Protein AF-M3U019-F1 (afdb_monomer_lite)

Secondary structure (DSSP, 8-state):
--HHHHHHHHHHHHHHTHHHHHHHHHTT--HHHHHHHHHHTTT-HHHHHHHHHHHHHHHHHHHHHTTTTS-SS--------S-EEEEEEEEEEEEETTEEEEEEEEEETTEEEEEETTEEEE-SS--TTS-SEEEEEE--

pLDDT: mean 77.6, std 18.39, range [30.67, 96.81]

Sequence (140 aa):
LTSGEIKEIEDTITDKYREGIVMMKDMGFDEESSRKALEKTKGDIEQAIIFAATCNEEKENKMEEEKENKMEEEGNDDDRSGKYELIGFVSHIGANVNCGHYVCHMKQGDEWIMFNDNKVYQSQNPPFTRGYLYLYKSIE

Radius of gyration: 24.11 Å; chains: 1; bounding box: 51×49×57 Å

Foldseek 3Di:
DPPVVVVVVVVVLCVVQVVLLVVVVVVVADSVLLSVLCVVVVNDSVSSNVSSVVVVVVVVVVVVVVVVVPDPDDPPPPVQVPDWDFFKFWAFADPDPVDTAIWIWGDDPNWIWIHGPVDIDTDPDDPVVRGPGTDIDGDD

InterPro domains:
  IPR001394 Peptidase C19, ubiquitin carboxyl-terminal hydrolase [PF00443] (41-136)
  IPR015940 Ubiquitin-associated domain [PS50030] (12-55)
  IPR018200 Ubiquitin specific protease, conserved site [PS00973] (84-102)
  IPR028889 Ubiquitin specific protease UPS, catalytic domain [PS50235] (1-139)
  IPR038765 Papain-like cysteine peptidase superfamily [SSF54001] (16-138)
  IPR044635 Ubiquitin carboxyl-terminal hydrolase 14-like [PTHR43982] (11-123)

Structure (mmCIF, N/CA/C/O backbone):
data_AF-M3U019-F1
#
_entry.id   AF-M3U019-F1
#
loop_
_atom_site.group_PDB
_atom_site.id
_atom_site.type_symbol
_atom_site.label_atom_id
_atom_site.label_alt_id
_atom_site.label_comp_id
_atom_site.label_asym_id
_atom_site.label_entity_id
_atom_site.label_seq_id
_atom_site.pdbx_PDB_ins_code
_atom_site.Cartn_x
_atom_site.Cartn_y
_atom_site.Cartn_z
_atom_site.occupancy
_atom_site.B_iso_or_equiv
_atom_site.auth_seq_id
_atom_site.auth_comp_id
_atom_site.auth_asym_id
_atom_site.auth_atom_id
_atom_site.pdbx_PDB_model_num
ATOM 1 N N . LEU A 1 1 ? 31.368 18.930 -31.801 1.00 49.81 1 LEU A N 1
ATOM 2 C CA . LEU A 1 1 ? 30.222 18.378 -32.548 1.00 49.81 1 LEU A CA 1
ATOM 3 C C . LEU A 1 1 ? 29.515 19.545 -33.198 1.00 49.81 1 LEU A C 1
ATOM 5 O O . LEU A 1 1 ? 29.195 20.507 -32.507 1.00 49.81 1 LEU A O 1
ATOM 9 N N . THR A 1 2 ? 29.400 19.522 -34.518 1.00 57.16 2 THR A N 1
ATOM 10 C CA . THR A 1 2 ? 28.623 20.522 -35.256 1.00 57.16 2 THR A CA 1
ATOM 11 C C . THR A 1 2 ? 27.129 20.259 -35.051 1.00 57.16 2 THR A C 1
ATOM 13 O O . THR A 1 2 ? 26.724 19.122 -34.814 1.00 57.16 2 THR A O 1
ATOM 16 N N . SER A 1 3 ? 26.282 21.288 -35.139 1.00 58.41 3 SER A N 1
ATOM 17 C CA . SER A 1 3 ? 24.831 21.156 -34.915 1.00 58.41 3 SER A CA 1
ATOM 18 C C . SER A 1 3 ? 24.128 20.189 -35.884 1.00 58.41 3 SER A C 1
ATOM 20 O O . SER A 1 3 ? 22.996 19.795 -35.624 1.00 58.41 3 SER A O 1
ATOM 22 N N . GLY A 1 4 ? 24.779 19.806 -36.990 1.00 57.28 4 GLY A N 1
ATOM 23 C CA . GLY A 1 4 ? 24.281 18.797 -37.930 1.00 57.28 4 GLY A CA 1
ATOM 24 C C . GLY A 1 4 ? 24.474 17.357 -37.445 1.00 57.28 4 GLY A C 1
ATOM 25 O O . GLY A 1 4 ? 23.565 16.549 -37.581 1.00 57.28 4 GLY A O 1
ATOM 26 N N . GLU A 1 5 ? 25.603 17.054 -36.798 1.00 56.12 5 GLU A N 1
ATOM 27 C CA . GLU A 1 5 ? 25.934 15.698 -36.323 1.00 56.12 5 GLU A CA 1
ATOM 28 C C . GLU A 1 5 ? 25.063 15.272 -35.129 1.00 56.12 5 GLU A C 1
ATOM 30 O O . GLU A 1 5 ? 24.748 14.098 -34.971 1.00 56.12 5 GLU A O 1
ATOM 35 N N . ILE A 1 6 ? 24.633 16.228 -34.297 1.00 57.94 6 ILE A N 1
ATOM 36 C CA . ILE A 1 6 ? 23.725 15.970 -33.163 1.00 57.94 6 ILE A CA 1
ATOM 37 C C . ILE A 1 6 ? 22.329 15.576 -33.668 1.00 57.94 6 ILE A C 1
ATOM 39 O O . ILE A 1 6 ? 21.704 14.674 -33.118 1.00 57.94 6 ILE A O 1
ATOM 43 N N . LYS A 1 7 ? 21.874 16.206 -34.757 1.00 59.47 7 LYS A N 1
ATOM 44 C CA . LYS A 1 7 ? 20.550 15.972 -35.340 1.00 59.47 7 LYS A CA 1
ATOM 45 C C . LYS A 1 7 ? 20.428 14.582 -35.971 1.00 59.47 7 LYS A C 1
ATOM 47 O O . LYS A 1 7 ? 19.446 13.893 -35.739 1.00 59.47 7 LYS 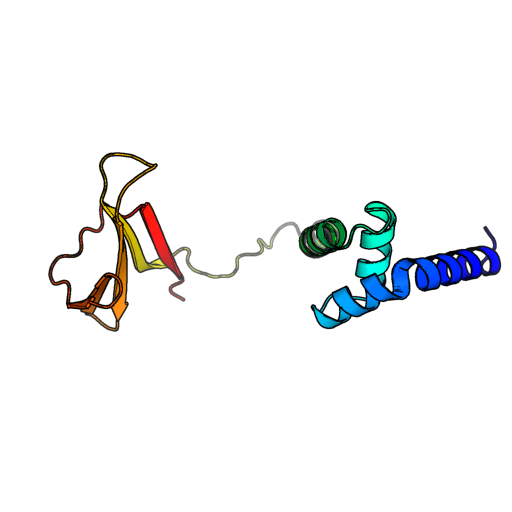A O 1
ATOM 52 N N . GLU A 1 8 ? 21.462 14.129 -36.682 1.00 59.88 8 GLU A N 1
ATOM 53 C CA . GLU A 1 8 ? 21.491 12.776 -37.263 1.00 59.88 8 GLU A CA 1
ATOM 54 C C . GLU A 1 8 ? 21.504 11.668 -36.192 1.00 59.88 8 GLU A C 1
ATOM 56 O O . GLU A 1 8 ? 20.901 10.607 -36.378 1.00 59.88 8 GLU A O 1
ATOM 61 N N . ILE A 1 9 ? 22.150 11.911 -35.046 1.00 60.12 9 ILE A N 1
ATOM 62 C CA . ILE A 1 9 ? 22.161 10.979 -33.907 1.00 60.12 9 ILE A CA 1
ATOM 63 C C . ILE A 1 9 ? 20.785 10.940 -33.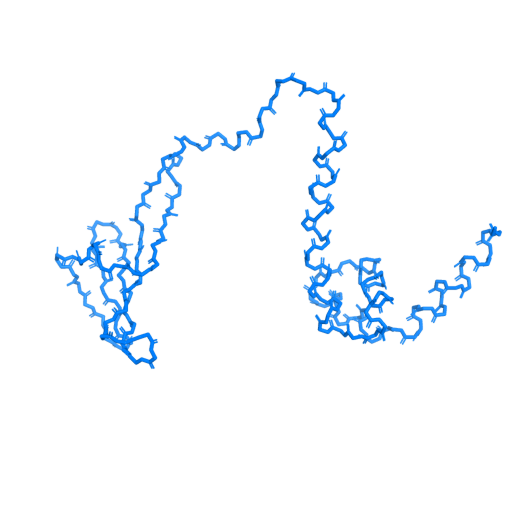227 1.00 60.12 9 ILE A C 1
ATOM 65 O O . ILE A 1 9 ? 20.281 9.856 -32.929 1.00 60.12 9 ILE A O 1
ATOM 69 N N . GLU A 1 10 ? 20.152 12.097 -33.022 1.00 59.88 10 GLU A N 1
ATOM 70 C CA . GLU A 1 10 ? 18.797 12.188 -32.465 1.00 59.88 10 GLU A CA 1
ATOM 71 C C . GLU A 1 10 ? 17.752 11.495 -33.348 1.00 59.88 10 GLU A C 1
ATOM 73 O O . GLU A 1 10 ? 16.898 10.772 -32.827 1.00 59.88 10 GLU A O 1
ATOM 78 N N . ASP A 1 11 ? 17.847 11.652 -34.668 1.00 60.72 11 ASP A N 1
ATOM 79 C CA . ASP A 1 11 ? 16.943 11.011 -35.627 1.00 60.72 11 ASP A CA 1
ATOM 80 C C . ASP A 1 11 ? 17.146 9.481 -35.651 1.00 60.72 11 ASP A C 1
ATOM 82 O O . ASP A 1 11 ? 16.179 8.720 -35.606 1.00 60.72 11 ASP A O 1
ATOM 86 N N . THR A 1 12 ? 18.395 9.005 -35.563 1.00 63.03 12 THR A N 1
ATOM 87 C CA . THR A 1 12 ? 18.717 7.562 -35.498 1.00 63.03 12 THR A CA 1
ATOM 88 C C . THR A 1 12 ? 18.215 6.900 -34.204 1.00 63.03 12 THR A C 1
ATOM 90 O O . THR A 1 12 ? 17.772 5.748 -34.212 1.00 63.03 12 THR A O 1
ATOM 93 N N . ILE A 1 13 ? 18.264 7.610 -33.072 1.00 64.19 13 ILE A N 1
ATOM 94 C CA . ILE A 1 13 ? 17.751 7.125 -31.778 1.00 64.19 13 ILE A CA 1
ATOM 95 C C . ILE A 1 13 ? 16.218 7.117 -31.770 1.00 64.19 13 ILE A C 1
ATOM 97 O O . ILE A 1 13 ? 15.608 6.174 -31.259 1.00 64.19 13 ILE A O 1
ATOM 101 N N . THR A 1 14 ? 15.600 8.143 -32.359 1.00 65.00 14 THR A N 1
ATOM 102 C CA . THR A 1 14 ? 14.140 8.257 -32.469 1.00 65.00 14 THR A CA 1
ATOM 103 C C . THR A 1 14 ? 13.562 7.129 -33.313 1.00 65.00 14 THR A C 1
ATOM 105 O O . THR A 1 14 ? 12.567 6.532 -32.911 1.00 65.00 14 THR A O 1
ATOM 108 N N . ASP A 1 15 ? 14.212 6.764 -34.420 1.00 69.88 15 ASP A N 1
ATOM 109 C CA . ASP A 1 15 ? 13.772 5.639 -35.247 1.00 69.88 15 ASP A CA 1
ATOM 110 C C . ASP A 1 15 ? 13.990 4.281 -34.565 1.00 69.88 15 ASP A C 1
ATOM 112 O O . ASP A 1 15 ? 13.153 3.386 -34.689 1.00 69.88 15 ASP A O 1
ATOM 116 N N . LYS A 1 16 ? 15.067 4.126 -33.783 1.00 76.38 16 LYS A N 1
ATOM 117 C CA . LYS A 1 16 ? 15.379 2.870 -33.081 1.00 76.38 16 LYS A CA 1
ATOM 118 C C . LYS A 1 16 ? 14.408 2.547 -31.940 1.00 76.38 16 LYS A C 1
ATOM 120 O O . LYS A 1 16 ? 14.109 1.375 -31.722 1.00 76.38 16 LYS A O 1
ATOM 125 N N . TYR A 1 17 ? 13.936 3.555 -31.206 1.00 81.00 17 TYR A N 1
ATOM 126 C CA . TYR A 1 17 ? 13.062 3.373 -30.037 1.00 81.00 17 TYR A CA 1
ATOM 127 C C . TYR A 1 17 ? 11.660 3.962 -30.226 1.00 81.00 17 TYR A C 1
ATOM 129 O O . TYR A 1 17 ? 10.944 4.187 -29.250 1.00 81.00 17 TYR A O 1
ATOM 137 N N . ARG A 1 18 ? 11.249 4.189 -31.478 1.00 81.56 18 ARG A N 1
ATOM 138 C CA . ARG A 1 18 ? 9.982 4.832 -31.848 1.00 81.56 18 ARG A CA 1
ATOM 139 C C . ARG A 1 18 ? 8.763 4.223 -31.157 1.00 81.56 18 ARG A C 1
ATOM 141 O O . ARG A 1 18 ? 7.927 4.955 -30.641 1.00 81.56 18 ARG A O 1
ATOM 148 N N . GLU A 1 19 ? 8.679 2.895 -31.127 1.00 83.19 19 GLU A N 1
ATOM 149 C CA . GLU A 1 19 ? 7.567 2.170 -30.497 1.00 83.19 19 GLU A CA 1
ATOM 150 C C . GLU A 1 19 ? 7.528 2.393 -28.977 1.00 83.19 19 GLU A C 1
ATOM 152 O O . GLU A 1 19 ? 6.466 2.671 -28.422 1.00 83.19 19 GLU A O 1
ATOM 157 N N . GLY A 1 20 ? 8.690 2.369 -28.314 1.00 83.25 20 GLY A N 1
ATOM 158 C CA . GLY A 1 20 ? 8.800 2.648 -26.880 1.00 83.25 20 GLY A CA 1
ATOM 159 C C . GLY A 1 20 ? 8.447 4.095 -26.535 1.00 83.25 20 GLY A C 1
ATOM 160 O O . GLY A 1 20 ? 7.761 4.344 -25.549 1.00 83.25 20 GLY A O 1
ATOM 161 N N . ILE A 1 21 ? 8.851 5.052 -27.377 1.00 85.50 21 ILE A N 1
ATOM 162 C CA . ILE A 1 21 ? 8.533 6.474 -27.189 1.00 85.50 21 ILE A CA 1
ATOM 163 C C . ILE A 1 21 ? 7.023 6.714 -27.306 1.00 85.50 21 ILE A C 1
ATOM 165 O O . ILE A 1 21 ? 6.465 7.442 -26.490 1.00 85.50 21 ILE A O 1
ATOM 169 N N . VAL A 1 22 ? 6.349 6.095 -28.283 1.00 87.81 22 VAL A N 1
ATOM 170 C CA . VAL A 1 22 ? 4.886 6.205 -28.429 1.00 87.81 22 VAL A CA 1
ATOM 171 C C . VAL A 1 22 ? 4.175 5.632 -27.203 1.00 87.81 22 VAL A C 1
ATOM 173 O O . VAL A 1 22 ? 3.309 6.296 -26.646 1.00 87.81 22 VAL A O 1
ATOM 176 N N . MET A 1 23 ? 4.593 4.457 -26.724 1.00 86.00 23 MET A N 1
ATOM 177 C CA . MET A 1 23 ? 3.994 3.835 -25.540 1.00 86.00 23 MET A CA 1
ATOM 178 C C . MET A 1 23 ? 4.167 4.692 -24.278 1.00 86.00 23 MET A C 1
ATOM 180 O O . MET A 1 23 ? 3.224 4.860 -23.509 1.00 86.00 23 MET A O 1
ATOM 184 N N . MET A 1 24 ? 5.346 5.284 -24.072 1.00 86.12 24 MET A N 1
ATOM 185 C CA . MET A 1 24 ? 5.579 6.182 -22.937 1.00 86.12 24 MET A CA 1
ATOM 186 C C . MET A 1 24 ? 4.801 7.499 -23.068 1.00 86.12 24 MET A C 1
ATOM 188 O O . MET A 1 24 ? 4.302 8.021 -22.072 1.00 86.12 24 MET A O 1
ATOM 192 N N . LYS A 1 25 ? 4.620 8.007 -24.291 1.00 88.06 25 LYS A N 1
ATOM 193 C CA . LYS A 1 25 ? 3.788 9.186 -24.561 1.00 88.06 25 LYS A CA 1
ATOM 194 C C . LYS A 1 25 ? 2.312 8.927 -24.260 1.00 88.06 25 LYS A C 1
ATOM 196 O O . LYS A 1 25 ? 1.661 9.782 -23.666 1.00 88.06 25 LYS A O 1
ATOM 201 N N . ASP A 1 26 ? 1.810 7.737 -24.586 1.00 88.44 26 ASP A N 1
ATOM 202 C CA . ASP A 1 26 ? 0.449 7.309 -24.236 1.00 88.44 26 ASP A CA 1
ATOM 203 C C . ASP A 1 26 ? 0.260 7.160 -22.714 1.00 88.44 26 ASP A C 1
ATOM 205 O O . ASP A 1 26 ? -0.836 7.378 -22.201 1.00 88.44 26 ASP A O 1
ATOM 209 N N . MET A 1 27 ? 1.333 6.854 -21.972 1.00 86.31 27 MET A N 1
ATOM 210 C CA . MET A 1 27 ? 1.347 6.867 -20.502 1.00 86.31 27 MET A CA 1
ATOM 211 C C . MET A 1 27 ? 1.451 8.279 -19.897 1.00 86.31 27 MET A C 1
ATOM 213 O O . MET A 1 27 ? 1.343 8.421 -18.681 1.00 86.31 27 MET A O 1
ATOM 217 N N . GLY A 1 28 ? 1.636 9.316 -20.722 1.00 85.88 28 GLY A N 1
ATOM 218 C CA . GLY A 1 28 ? 1.723 10.712 -20.292 1.00 85.88 28 GLY A CA 1
ATOM 219 C C . GLY A 1 28 ? 3.142 11.231 -20.047 1.00 85.88 28 GLY A C 1
ATOM 220 O O . GLY A 1 28 ? 3.288 12.316 -19.491 1.00 85.88 28 GLY A O 1
ATOM 221 N N . PHE A 1 29 ? 4.184 10.499 -20.452 1.00 86.31 29 PHE A N 1
ATOM 222 C CA . PHE A 1 29 ? 5.566 10.975 -20.353 1.00 86.31 29 PHE A CA 1
ATOM 223 C C . PHE A 1 29 ? 5.962 11.847 -21.550 1.00 86.31 29 PHE A C 1
ATOM 225 O O . PHE A 1 29 ? 5.584 11.587 -22.695 1.00 86.31 29 PHE A O 1
ATOM 232 N N . ASP A 1 30 ? 6.805 12.851 -21.300 1.00 86.62 30 ASP A N 1
ATOM 233 C CA . ASP A 1 30 ? 7.369 13.685 -22.361 1.00 86.62 30 ASP A CA 1
ATOM 234 C C . ASP A 1 30 ? 8.248 12.882 -23.323 1.00 86.62 30 ASP A C 1
ATOM 236 O O . ASP A 1 30 ? 8.997 11.981 -22.932 1.00 86.62 30 ASP A O 1
ATOM 240 N N . GLU A 1 31 ? 8.229 13.276 -24.594 1.00 83.06 31 GLU A N 1
ATOM 241 C CA . GLU A 1 31 ? 8.964 12.608 -25.671 1.00 83.06 31 GLU A CA 1
ATOM 242 C C . GLU A 1 31 ? 10.489 12.654 -25.459 1.00 83.06 31 GLU A C 1
ATOM 244 O O . GLU A 1 31 ? 11.192 11.667 -25.681 1.00 83.06 31 GLU A O 1
ATOM 249 N N . GLU A 1 32 ? 11.005 13.774 -24.948 1.00 82.31 32 GLU A N 1
ATOM 250 C CA . GLU A 1 32 ? 12.430 13.949 -24.652 1.00 82.31 32 GLU A CA 1
ATOM 251 C C . GLU A 1 32 ? 12.874 13.113 -23.439 1.00 82.31 32 GLU A C 1
ATOM 253 O O . GLU A 1 32 ? 13.936 12.484 -23.462 1.00 82.31 32 GLU A O 1
ATOM 258 N N . SER A 1 33 ? 12.052 13.072 -22.385 1.00 81.69 33 SER A N 1
ATOM 259 C CA . SER A 1 33 ? 12.307 12.252 -21.193 1.00 81.69 33 SER A CA 1
ATOM 260 C C . SER A 1 33 ? 12.264 10.763 -21.538 1.00 81.69 33 SER A C 1
ATOM 262 O O . SER A 1 33 ? 13.153 10.015 -21.133 1.00 81.69 33 SER A O 1
ATOM 264 N N . SER A 1 34 ? 11.301 10.358 -22.368 1.00 84.56 34 SER A N 1
ATOM 265 C CA . SER A 1 34 ? 11.152 8.987 -22.863 1.00 84.56 34 SER A CA 1
ATOM 266 C C . SER A 1 34 ? 12.354 8.557 -23.705 1.00 84.56 34 SER A C 1
ATOM 268 O O . SER A 1 34 ? 12.902 7.477 -23.495 1.00 84.56 34 SER A O 1
ATOM 270 N N . ARG A 1 35 ? 12.847 9.427 -24.598 1.00 83.69 35 ARG A N 1
ATOM 271 C CA . ARG A 1 35 ? 14.051 9.158 -25.403 1.00 83.69 35 ARG A CA 1
ATOM 272 C C . ARG A 1 35 ? 15.288 8.949 -24.529 1.00 83.69 35 ARG A C 1
ATOM 274 O O . ARG A 1 35 ? 16.000 7.964 -24.707 1.00 83.69 35 ARG A O 1
ATOM 281 N N . LYS A 1 36 ? 15.516 9.837 -23.553 1.00 83.31 36 LYS A N 1
ATOM 282 C CA . LYS A 1 36 ? 16.649 9.740 -22.613 1.00 83.31 36 LYS A CA 1
ATOM 283 C C . LYS A 1 36 ? 16.562 8.491 -21.735 1.00 83.31 36 LYS A C 1
ATOM 285 O O . LYS A 1 36 ? 17.588 7.876 -21.447 1.00 83.31 36 LYS A O 1
ATOM 290 N N . ALA A 1 37 ? 15.356 8.118 -21.311 1.00 84.44 37 ALA A N 1
ATOM 291 C CA . ALA A 1 37 ? 15.124 6.913 -20.527 1.00 84.44 37 ALA A CA 1
ATOM 292 C C . ALA A 1 37 ? 15.436 5.652 -21.346 1.00 84.44 37 ALA A C 1
ATOM 294 O O . ALA A 1 37 ? 16.253 4.839 -20.923 1.00 84.44 37 ALA A O 1
ATOM 295 N N . LEU A 1 38 ? 14.886 5.548 -22.559 1.00 85.19 38 LEU A N 1
ATOM 296 C CA . LEU A 1 38 ? 15.083 4.400 -23.452 1.00 85.19 38 LEU A CA 1
ATOM 297 C C . LEU A 1 38 ? 16.535 4.251 -23.925 1.00 85.19 38 LEU A C 1
ATOM 299 O O . LEU A 1 38 ? 17.017 3.133 -24.115 1.00 85.19 38 LEU A O 1
ATOM 303 N N . GLU A 1 39 ? 17.266 5.356 -24.076 1.00 84.50 39 GLU A N 1
ATOM 304 C CA . GLU A 1 39 ? 18.696 5.322 -24.383 1.00 84.50 39 GLU A CA 1
ATOM 305 C C . GLU A 1 39 ? 19.510 4.728 -23.223 1.00 84.50 39 GLU A C 1
ATOM 307 O O . GLU A 1 39 ? 20.337 3.835 -23.435 1.00 84.50 39 GLU A O 1
ATOM 312 N N . LYS A 1 40 ? 19.235 5.159 -21.986 1.00 83.12 40 LYS A N 1
ATOM 313 C CA . LYS A 1 40 ? 19.920 4.659 -20.784 1.00 83.12 40 LYS A CA 1
ATOM 314 C C . LYS A 1 40 ? 19.592 3.201 -20.482 1.00 83.12 40 LYS A C 1
ATOM 316 O O . LYS A 1 40 ? 20.470 2.462 -20.036 1.00 83.12 40 LYS A O 1
ATOM 321 N N . THR A 1 41 ? 18.366 2.772 -20.765 1.00 84.56 41 THR A N 1
ATOM 322 C CA . THR A 1 41 ? 17.910 1.395 -20.526 1.00 84.56 41 THR A CA 1
ATOM 323 C C . THR A 1 41 ? 18.114 0.478 -21.729 1.00 84.56 41 THR A C 1
ATOM 325 O O . THR A 1 41 ? 17.743 -0.692 -21.683 1.00 84.56 41 THR A O 1
ATOM 328 N N . LYS A 1 42 ? 18.756 0.974 -22.799 1.00 82.81 42 LYS A N 1
ATOM 329 C CA . LYS A 1 42 ? 19.069 0.223 -24.028 1.00 82.81 42 LYS A CA 1
ATOM 330 C C . LYS A 1 42 ? 17.829 -0.393 -24.695 1.00 82.81 42 LYS A C 1
ATOM 332 O O . LYS A 1 42 ? 17.928 -1.458 -25.302 1.00 82.81 42 LYS A O 1
ATOM 337 N N . GLY A 1 43 ? 16.686 0.288 -24.611 1.00 77.25 43 GLY A N 1
ATOM 338 C CA . GLY A 1 43 ? 15.419 -0.136 -25.212 1.00 77.25 43 GLY A CA 1
ATOM 339 C C . GLY A 1 43 ? 14.520 -0.995 -24.326 1.00 77.25 43 GLY A C 1
ATOM 340 O O . GLY A 1 43 ? 13.482 -1.442 -24.805 1.00 77.25 43 GLY A O 1
ATOM 341 N N . ASP A 1 44 ? 14.877 -1.220 -23.060 1.00 86.62 44 ASP A N 1
ATOM 342 C CA . ASP A 1 44 ? 13.960 -1.819 -22.088 1.00 86.62 44 ASP A CA 1
ATOM 343 C C . ASP A 1 44 ? 12.925 -0.773 -21.642 1.00 86.62 44 ASP A C 1
ATOM 345 O O . ASP A 1 44 ? 13.267 0.219 -20.988 1.00 86.62 44 ASP A O 1
ATOM 349 N N . ILE A 1 45 ? 11.668 -0.991 -22.040 1.00 84.94 45 ILE A N 1
ATOM 350 C CA . ILE A 1 45 ? 10.544 -0.084 -21.785 1.00 84.94 45 ILE A CA 1
ATOM 351 C C . ILE A 1 45 ? 10.180 -0.064 -20.297 1.00 84.94 45 ILE A C 1
ATOM 353 O O . ILE A 1 45 ? 9.914 1.007 -19.760 1.00 84.94 45 ILE A O 1
ATOM 357 N N . GLU A 1 46 ? 10.201 -1.207 -19.607 1.00 86.00 46 GLU A N 1
ATOM 358 C CA . GLU A 1 46 ? 9.810 -1.284 -18.193 1.00 86.00 46 GLU A CA 1
ATOM 359 C C . GLU A 1 46 ? 10.781 -0.479 -17.330 1.00 86.00 46 GLU A C 1
ATOM 361 O O . GLU A 1 46 ? 10.377 0.358 -16.519 1.00 86.00 46 GLU A O 1
ATOM 366 N N . GLN A 1 47 ? 12.079 -0.662 -17.573 1.00 84.94 47 GLN A N 1
ATOM 367 C CA . GLN A 1 47 ? 13.112 0.121 -16.903 1.00 84.94 47 GLN A CA 1
ATOM 368 C C . GLN A 1 47 ? 13.060 1.594 -17.313 1.00 84.94 47 GLN A C 1
ATOM 370 O O . GLN A 1 47 ? 13.329 2.463 -16.485 1.00 84.94 47 GLN A O 1
ATOM 375 N N . ALA A 1 48 ? 12.713 1.900 -18.569 1.00 86.62 48 ALA A N 1
ATOM 376 C CA . ALA A 1 48 ? 12.609 3.282 -19.030 1.00 86.62 48 ALA A CA 1
ATOM 377 C C . ALA A 1 48 ? 11.452 4.019 -18.350 1.00 86.62 48 ALA A C 1
ATOM 379 O O . ALA A 1 48 ? 11.611 5.181 -17.991 1.00 86.62 48 ALA A O 1
ATOM 380 N N . ILE A 1 49 ? 10.321 3.349 -18.123 1.00 85.31 49 ILE A N 1
ATOM 381 C CA . ILE A 1 49 ? 9.182 3.903 -17.384 1.00 85.31 49 ILE A CA 1
ATOM 382 C C . ILE A 1 49 ? 9.575 4.191 -15.937 1.00 85.31 49 ILE A C 1
ATOM 384 O O . ILE A 1 49 ? 9.339 5.298 -15.458 1.00 85.31 49 ILE A O 1
ATOM 388 N N . ILE A 1 50 ? 10.219 3.235 -15.257 1.00 85.50 50 ILE A N 1
ATOM 389 C CA . ILE A 1 50 ? 10.706 3.433 -13.883 1.00 85.50 50 ILE A CA 1
ATOM 390 C C . ILE A 1 50 ? 11.669 4.623 -13.841 1.00 85.50 50 ILE A C 1
ATOM 392 O O . ILE A 1 50 ? 11.507 5.532 -13.032 1.00 85.50 50 ILE A O 1
ATOM 396 N N . PHE A 1 51 ? 12.631 4.656 -14.762 1.00 84.94 51 PHE A N 1
ATOM 397 C CA . PHE A 1 51 ? 13.613 5.728 -14.847 1.00 84.94 51 PHE A CA 1
ATOM 398 C C . PHE A 1 51 ? 12.967 7.088 -15.138 1.00 84.94 51 PHE A C 1
ATOM 400 O O . PHE A 1 51 ? 13.342 8.086 -14.532 1.00 84.94 51 PHE A O 1
ATOM 407 N N . ALA A 1 52 ? 11.989 7.150 -16.044 1.00 84.69 52 ALA A N 1
ATOM 408 C CA . ALA A 1 52 ? 11.281 8.382 -16.371 1.00 84.69 52 ALA A CA 1
ATOM 409 C C . ALA A 1 52 ? 10.436 8.893 -15.197 1.00 84.69 52 ALA A C 1
ATOM 411 O O . ALA A 1 52 ? 10.425 10.098 -14.961 1.00 84.69 52 ALA A O 1
ATOM 412 N N . ALA A 1 53 ? 9.792 7.997 -14.442 1.00 82.69 53 ALA A N 1
ATOM 413 C CA . ALA A 1 53 ? 9.040 8.353 -13.243 1.00 82.69 53 ALA A CA 1
ATOM 414 C C . ALA A 1 53 ? 9.960 8.930 -12.153 1.00 82.69 53 ALA A C 1
ATOM 416 O O . ALA A 1 53 ? 9.713 10.028 -11.666 1.00 82.69 53 ALA A O 1
ATOM 417 N N . THR A 1 54 ? 11.079 8.263 -11.853 1.00 80.44 54 THR A N 1
ATOM 418 C CA . THR A 1 54 ? 12.044 8.738 -10.845 1.00 80.44 54 THR A CA 1
ATOM 419 C C . THR A 1 54 ? 12.798 9.997 -11.291 1.00 80.44 54 THR A C 1
ATOM 421 O O . THR A 1 54 ? 13.101 10.870 -10.486 1.00 80.44 54 THR A O 1
ATOM 424 N N . CYS A 1 55 ? 13.101 10.149 -12.583 1.00 67.62 55 CYS A N 1
ATOM 425 C CA . CYS A 1 55 ? 13.751 11.362 -13.080 1.00 67.62 55 CYS A CA 1
ATOM 426 C C . CYS A 1 55 ? 12.825 12.576 -13.141 1.00 67.62 55 CYS A C 1
ATOM 428 O O . CYS A 1 55 ? 13.340 13.693 -13.179 1.00 67.62 55 CYS A O 1
ATOM 430 N N . ASN A 1 56 ? 11.504 12.391 -13.192 1.00 59.50 56 ASN A N 1
ATOM 431 C CA . ASN A 1 56 ? 10.587 13.516 -13.057 1.00 59.50 56 ASN A CA 1
ATOM 432 C C . ASN A 1 56 ? 10.658 14.085 -11.633 1.00 59.50 56 ASN A C 1
ATOM 434 O O . ASN A 1 56 ? 10.821 15.291 -11.485 1.00 59.50 56 ASN A O 1
ATOM 438 N N . GLU A 1 57 ? 10.718 13.213 -10.620 1.00 54.19 57 GLU A N 1
ATOM 439 C CA . GLU A 1 57 ? 10.961 13.599 -9.221 1.00 54.19 57 GLU A CA 1
ATOM 440 C C . GLU A 1 57 ? 12.332 14.283 -9.049 1.00 54.19 57 GLU A C 1
ATOM 442 O O . GLU A 1 57 ? 12.440 15.308 -8.389 1.00 54.19 57 GLU A O 1
ATOM 447 N N . GLU A 1 58 ? 13.398 13.792 -9.698 1.00 53.50 58 GLU A N 1
ATOM 448 C CA . GLU A 1 58 ? 14.704 14.473 -9.649 1.00 53.50 58 GLU A CA 1
ATOM 449 C C . GLU A 1 58 ? 14.730 15.825 -10.373 1.00 53.50 58 GLU A C 1
ATOM 451 O O . GLU A 1 58 ? 15.535 16.680 -10.019 1.00 53.50 58 GLU A O 1
ATOM 456 N N . LYS A 1 59 ? 13.940 16.017 -11.434 1.00 52.97 59 LYS A N 1
ATOM 457 C CA . LYS A 1 59 ? 13.852 17.309 -12.133 1.00 52.97 59 LYS A CA 1
ATOM 458 C C . LYS A 1 59 ? 13.031 18.312 -11.336 1.00 52.97 59 LYS A C 1
ATOM 460 O O . LYS A 1 59 ? 13.394 19.483 -11.344 1.00 52.97 59 LYS A O 1
ATOM 465 N N . GLU A 1 60 ? 11.986 17.856 -10.650 1.00 49.91 60 GLU A N 1
ATOM 466 C CA . GLU A 1 60 ? 11.267 18.647 -9.650 1.00 49.91 60 GLU A CA 1
ATOM 467 C C . GLU A 1 60 ? 12.233 19.048 -8.523 1.00 49.91 60 GLU A C 1
ATOM 469 O O . GLU A 1 60 ? 12.439 20.241 -8.315 1.00 49.91 60 GLU A O 1
ATOM 474 N N . ASN A 1 61 ? 12.987 18.098 -7.959 1.00 47.22 61 ASN A N 1
ATOM 475 C CA . ASN A 1 61 ? 14.003 18.377 -6.936 1.00 47.22 61 ASN A CA 1
ATOM 476 C C . ASN A 1 61 ? 15.166 19.260 -7.441 1.00 47.22 61 ASN A C 1
ATOM 478 O O . ASN A 1 61 ? 15.658 20.106 -6.709 1.00 47.22 61 ASN A O 1
ATOM 482 N N . LYS A 1 62 ? 15.626 19.130 -8.694 1.00 47.44 62 LYS A N 1
ATOM 483 C CA . LYS A 1 62 ? 16.705 19.979 -9.254 1.00 47.44 62 LYS A CA 1
ATOM 484 C C . LYS A 1 62 ? 16.226 21.381 -9.634 1.00 47.44 62 LYS A C 1
ATOM 486 O O . LYS A 1 62 ? 16.995 22.335 -9.545 1.00 47.44 62 LYS A O 1
ATOM 491 N N . MET A 1 63 ? 14.963 21.526 -10.046 1.00 45.53 63 MET A N 1
ATOM 492 C CA . MET A 1 63 ? 14.319 22.838 -10.175 1.00 45.53 63 MET A CA 1
ATOM 493 C C . MET A 1 63 ? 14.102 23.505 -8.809 1.00 45.53 63 MET A C 1
ATOM 495 O O . MET A 1 63 ? 14.007 24.734 -8.754 1.00 45.53 63 MET A O 1
ATOM 499 N N . GLU A 1 64 ? 14.040 22.725 -7.729 1.00 44.53 64 GLU A N 1
ATOM 500 C CA . GLU A 1 64 ? 14.083 23.209 -6.347 1.00 44.53 64 GLU A CA 1
ATOM 501 C C . GLU A 1 64 ? 15.521 23.587 -5.926 1.00 44.53 64 GLU A C 1
ATOM 503 O O . GLU A 1 64 ? 15.728 24.716 -5.486 1.00 44.53 64 GLU A O 1
ATOM 508 N N . GLU A 1 65 ? 16.537 22.755 -6.196 1.00 43.19 65 GLU A N 1
ATOM 509 C CA . GLU A 1 65 ? 17.957 23.027 -5.872 1.00 43.19 65 GLU A CA 1
ATOM 510 C C . GLU A 1 65 ? 18.524 24.285 -6.575 1.00 43.19 65 GLU A C 1
ATOM 512 O O . GLU A 1 65 ? 19.321 25.029 -6.000 1.00 43.19 65 GLU A O 1
ATOM 517 N N . GLU A 1 66 ? 18.115 24.598 -7.813 1.00 45.03 66 GLU A N 1
ATOM 518 C CA . GLU A 1 66 ? 18.553 25.838 -8.487 1.00 45.03 66 GLU A CA 1
ATOM 519 C C . GLU A 1 66 ? 17.867 27.107 -7.937 1.00 45.03 66 GLU A C 1
ATOM 521 O O . GLU A 1 66 ? 18.381 28.217 -8.123 1.00 45.03 66 GLU A O 1
ATOM 526 N N . LYS A 1 67 ? 16.743 26.968 -7.219 1.00 41.94 67 LYS A N 1
ATOM 527 C CA . LYS A 1 67 ? 16.087 28.072 -6.496 1.00 41.94 67 LYS A CA 1
ATOM 528 C C . LYS A 1 67 ? 16.665 28.285 -5.091 1.00 41.94 67 LYS A C 1
ATOM 530 O O . LYS A 1 67 ? 16.588 29.406 -4.590 1.00 41.94 67 LYS A O 1
ATOM 535 N N . GLU A 1 68 ? 17.313 27.279 -4.501 1.00 36.06 68 GLU A N 1
ATOM 536 C CA . GLU A 1 68 ? 17.904 27.350 -3.153 1.00 36.06 68 GLU A CA 1
ATOM 537 C C . GLU A 1 68 ? 19.063 28.355 -3.027 1.00 36.06 68 GLU A C 1
ATOM 539 O O . GLU A 1 68 ? 19.323 28.869 -1.943 1.00 36.06 68 GLU A O 1
ATOM 544 N N . ASN A 1 69 ? 19.737 28.737 -4.117 1.00 38.78 69 ASN A N 1
ATOM 545 C CA . ASN A 1 69 ? 20.897 29.638 -4.038 1.00 38.78 69 ASN A CA 1
ATOM 546 C C . ASN A 1 69 ? 20.561 31.143 -3.927 1.00 38.78 69 ASN A C 1
ATOM 548 O O . ASN A 1 69 ? 21.461 31.979 -4.056 1.00 38.78 69 ASN A O 1
ATOM 552 N N . LYS A 1 70 ? 19.290 31.526 -3.717 1.00 37.75 70 LYS A N 1
ATOM 553 C CA . LYS A 1 70 ? 18.903 32.947 -3.589 1.00 37.75 70 LYS A CA 1
ATOM 554 C C . LYS A 1 70 ? 17.972 33.342 -2.447 1.00 37.75 70 LYS A C 1
ATOM 556 O O . LYS A 1 70 ? 17.785 34.547 -2.289 1.00 37.75 70 LYS A O 1
ATOM 561 N N . MET A 1 71 ? 17.443 32.427 -1.644 1.00 30.67 71 MET A N 1
ATOM 562 C CA . MET A 1 71 ? 16.598 32.788 -0.500 1.00 30.67 71 MET A CA 1
ATOM 563 C C . MET A 1 71 ? 16.897 31.861 0.680 1.00 30.67 71 MET A C 1
ATOM 565 O O . MET A 1 71 ? 16.279 30.820 0.862 1.00 30.67 71 MET A O 1
ATOM 569 N N . GLU A 1 72 ? 17.881 32.263 1.487 1.00 37.16 72 GLU A N 1
ATOM 570 C CA . GLU A 1 72 ? 17.799 32.027 2.928 1.00 37.16 72 GLU A CA 1
ATOM 571 C C . GLU A 1 72 ? 16.495 32.699 3.398 1.00 37.16 72 GLU A C 1
ATOM 573 O O . GLU A 1 72 ? 16.286 33.869 3.088 1.00 37.16 72 GLU A O 1
ATOM 578 N N . GLU A 1 73 ? 15.639 31.957 4.105 1.00 38.34 73 GLU A N 1
ATOM 579 C CA . GLU A 1 73 ? 14.263 32.327 4.493 1.00 38.34 73 GLU A CA 1
ATOM 580 C C . GLU A 1 73 ? 13.198 32.168 3.398 1.00 38.34 73 GLU A C 1
ATOM 582 O O . GLU A 1 73 ? 12.681 33.139 2.870 1.00 38.34 73 GLU A O 1
ATOM 587 N N . GLU A 1 74 ? 12.820 30.928 3.100 1.00 35.47 74 GLU A N 1
ATOM 588 C CA . GLU A 1 74 ? 11.418 30.512 2.950 1.00 35.47 74 GLU A CA 1
ATOM 589 C C . GLU A 1 74 ? 11.442 28.989 2.828 1.00 35.47 74 GLU A C 1
ATOM 591 O O . GLU A 1 74 ? 11.749 28.421 1.781 1.00 35.47 74 GLU A O 1
ATOM 596 N N . GLY A 1 75 ? 11.204 28.314 3.957 1.00 38.03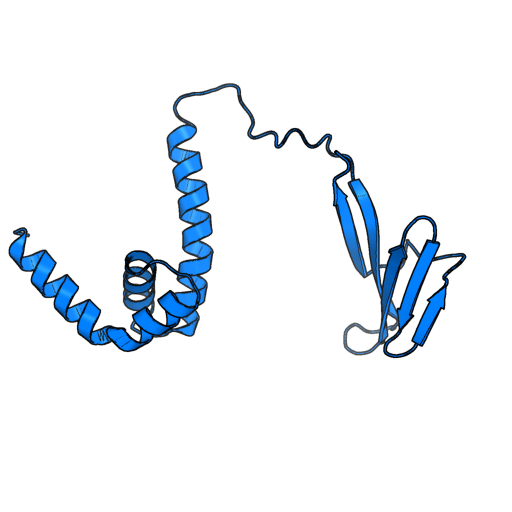 75 GLY A N 1
ATOM 597 C CA . GLY A 1 75 ? 10.868 26.902 3.914 1.00 38.03 75 GLY A CA 1
ATOM 598 C C . GLY A 1 75 ? 9.698 26.746 2.955 1.00 38.03 75 GLY A C 1
ATOM 599 O O . GLY A 1 75 ? 8.766 27.552 2.978 1.00 38.03 75 GLY A O 1
ATOM 600 N N . ASN A 1 76 ? 9.744 25.719 2.115 1.00 42.56 76 ASN A N 1
ATOM 601 C CA . ASN A 1 76 ? 8.565 25.231 1.419 1.00 42.56 76 ASN A CA 1
ATOM 602 C C . ASN A 1 76 ? 7.651 24.581 2.480 1.00 42.56 76 ASN A C 1
ATOM 604 O O . ASN A 1 76 ? 7.429 23.372 2.497 1.00 42.56 76 ASN A O 1
ATOM 608 N N . ASP A 1 77 ? 7.199 25.389 3.440 1.00 47.88 77 ASP A N 1
ATOM 609 C CA . ASP A 1 77 ? 6.032 25.109 4.241 1.00 47.88 77 ASP A CA 1
ATOM 610 C C . ASP A 1 77 ? 4.891 25.195 3.230 1.00 47.88 77 ASP A C 1
ATOM 612 O O . ASP A 1 77 ? 4.320 26.252 2.963 1.00 47.88 77 ASP A O 1
ATOM 616 N N . ASP A 1 78 ? 4.533 24.049 2.653 1.00 52.56 78 ASP A N 1
ATOM 617 C CA . ASP A 1 78 ? 3.110 23.759 2.559 1.00 52.56 78 ASP A CA 1
ATOM 618 C C . ASP A 1 78 ? 2.573 24.152 3.947 1.00 52.56 78 ASP A C 1
ATOM 620 O O . ASP A 1 78 ? 2.909 23.478 4.923 1.00 52.56 78 ASP A O 1
ATOM 624 N N . ASP A 1 79 ? 1.865 25.286 4.064 1.00 54.56 79 ASP A N 1
ATOM 625 C CA . ASP A 1 79 ? 1.313 25.868 5.309 1.00 54.56 79 ASP A CA 1
ATOM 626 C C . ASP A 1 79 ? 0.195 24.971 5.877 1.00 54.56 79 ASP A C 1
ATOM 628 O O . ASP A 1 79 ? -0.879 25.375 6.314 1.00 54.56 79 ASP A O 1
ATOM 632 N N . ARG A 1 80 ? 0.414 23.664 5.805 1.00 61.47 80 ARG A N 1
ATOM 633 C CA . ARG A 1 80 ? -0.347 22.633 6.454 1.00 61.47 80 ARG A CA 1
ATOM 634 C C . ARG A 1 80 ? 0.184 22.608 7.864 1.00 61.47 80 ARG A C 1
ATOM 636 O O . ARG A 1 80 ? 1.338 22.275 8.110 1.00 61.47 80 ARG A O 1
ATOM 643 N N . SER A 1 81 ? -0.702 22.908 8.801 1.00 74.56 81 SER A N 1
ATOM 644 C CA . SER A 1 81 ? -0.447 23.052 10.238 1.00 74.56 81 SER A CA 1
ATOM 645 C C . SER A 1 81 ? 0.193 21.841 10.958 1.00 74.56 81 SER A C 1
ATOM 647 O O . SER A 1 81 ? 0.199 21.791 12.190 1.00 74.56 81 SER A O 1
ATOM 649 N N . GLY A 1 82 ? 0.671 20.822 10.232 1.00 84.00 82 GLY A N 1
ATOM 650 C CA . GLY A 1 82 ? 1.161 19.548 10.753 1.00 84.00 82 GLY A CA 1
ATOM 651 C C . GLY A 1 82 ? 0.061 18.712 11.407 1.00 84.00 82 GLY A C 1
ATOM 652 O O . GLY A 1 82 ? 0.342 17.676 12.008 1.00 84.00 82 GLY A O 1
ATOM 653 N N . LYS A 1 83 ? -1.197 19.160 11.322 1.00 89.56 83 LYS A N 1
ATOM 654 C CA . LYS A 1 83 ? -2.354 18.496 11.912 1.00 89.56 83 LYS A CA 1
ATOM 655 C C . LYS A 1 83 ? -2.972 17.561 10.893 1.00 89.56 83 LYS A C 1
ATOM 657 O O . LYS A 1 83 ? -3.223 17.925 9.745 1.00 89.56 83 LYS A O 1
ATOM 662 N N . TYR A 1 84 ? -3.248 16.351 11.349 1.00 93.38 84 TYR A N 1
ATOM 663 C CA . TYR A 1 84 ? -3.863 15.316 10.545 1.00 93.38 84 TYR A CA 1
ATOM 664 C C . TYR A 1 84 ? -4.953 14.617 11.346 1.00 93.38 84 TYR A C 1
ATOM 666 O O . TYR A 1 84 ? -4.812 14.395 12.551 1.00 93.38 84 TYR A O 1
ATOM 674 N N . GLU A 1 85 ? -6.025 14.229 10.668 1.00 93.31 85 GLU A N 1
ATOM 675 C CA . GLU A 1 85 ? -7.057 13.360 11.217 1.00 93.31 85 GLU A CA 1
ATOM 676 C C . GLU A 1 85 ? -6.900 11.944 10.678 1.00 93.31 85 GLU A C 1
ATOM 678 O O . GLU A 1 85 ? -6.598 11.727 9.503 1.00 93.31 85 GLU A O 1
ATOM 683 N N . LEU A 1 86 ? -7.125 10.959 11.546 1.00 94.12 86 LEU A N 1
ATOM 684 C CA . LEU A 1 86 ? -7.186 9.570 11.123 1.00 94.12 86 LEU A CA 1
ATOM 685 C C . LEU A 1 86 ? -8.494 9.343 10.357 1.00 94.12 86 LEU A C 1
ATOM 687 O O . LEU A 1 86 ? -9.579 9.440 10.934 1.00 94.12 86 LEU A O 1
ATOM 691 N N . ILE A 1 87 ? -8.380 8.993 9.077 1.00 95.69 87 ILE A N 1
ATOM 692 C CA . ILE A 1 87 ? -9.531 8.707 8.206 1.00 95.69 87 ILE A CA 1
ATOM 693 C C . ILE A 1 87 ? -9.731 7.214 7.968 1.00 95.69 87 ILE A C 1
ATOM 695 O O . ILE A 1 87 ? -10.811 6.789 7.561 1.00 95.69 87 ILE A O 1
ATOM 699 N N . GLY A 1 88 ? -8.706 6.403 8.216 1.00 96.44 88 GLY A N 1
ATOM 700 C CA . GLY A 1 88 ? -8.779 4.980 7.952 1.00 96.44 88 GLY A CA 1
ATOM 701 C C . GLY A 1 88 ? -7.559 4.215 8.422 1.00 96.44 88 GLY A C 1
ATOM 702 O O . GLY A 1 88 ? -6.488 4.782 8.615 1.00 96.44 88 GLY A O 1
ATOM 703 N N . PHE A 1 89 ? -7.713 2.910 8.596 1.00 96.81 89 PHE A N 1
ATOM 704 C CA . PHE A 1 89 ? -6.597 2.008 8.829 1.00 96.81 89 PHE A CA 1
ATOM 705 C C . PHE A 1 89 ? -6.894 0.605 8.305 1.00 96.81 89 PHE A C 1
ATOM 707 O O . PHE A 1 89 ? -8.039 0.157 8.248 1.00 96.81 89 PHE A O 1
ATOM 714 N N . VAL A 1 90 ? -5.840 -0.106 7.926 1.00 96.50 90 VAL A N 1
ATOM 715 C CA . VAL A 1 90 ? -5.881 -1.494 7.467 1.00 96.50 90 VAL A CA 1
ATOM 716 C C . VAL A 1 90 ? -5.256 -2.368 8.541 1.00 96.50 90 VAL A C 1
ATOM 718 O O . VAL A 1 90 ? -4.133 -2.113 8.967 1.00 96.50 90 VAL A O 1
ATOM 721 N N . SER A 1 91 ? -5.960 -3.408 8.971 1.00 94.00 91 SER A N 1
ATOM 722 C CA . SER A 1 91 ? -5.507 -4.364 9.982 1.00 94.00 91 SER A CA 1
ATOM 723 C C . SER A 1 91 ? -5.229 -5.721 9.355 1.00 94.00 91 SER A C 1
ATOM 725 O O . SER A 1 91 ? -6.047 -6.232 8.595 1.00 94.00 91 SER A O 1
ATOM 727 N N . HIS A 1 92 ? -4.106 -6.328 9.734 1.00 94.06 92 HIS A N 1
ATOM 728 C CA . HIS A 1 92 ? -3.804 -7.724 9.440 1.00 94.06 92 HIS A CA 1
ATOM 729 C C . HIS A 1 92 ? -4.204 -8.600 10.633 1.00 94.06 92 HIS A C 1
ATOM 731 O O . HIS A 1 92 ? -3.644 -8.478 11.724 1.00 94.06 92 HIS A O 1
ATOM 737 N N . ILE A 1 93 ? -5.172 -9.489 10.433 1.00 90.12 93 ILE A N 1
ATOM 738 C CA . ILE A 1 93 ? -5.635 -10.447 11.435 1.00 90.12 93 ILE A CA 1
ATOM 739 C C . ILE A 1 93 ? -4.963 -11.788 11.147 1.00 90.12 93 ILE A C 1
ATOM 741 O O . ILE A 1 93 ? -5.440 -12.588 10.346 1.00 90.12 93 ILE A O 1
ATOM 745 N N . GLY A 1 94 ? -3.839 -12.039 11.806 1.00 88.12 94 GLY A N 1
ATOM 746 C CA . GLY A 1 94 ? -3.098 -13.287 11.669 1.00 88.12 94 GLY A CA 1
ATOM 747 C C . GLY A 1 94 ? -1.897 -13.321 12.604 1.00 88.12 94 GLY A C 1
ATOM 748 O O . GLY A 1 94 ? -1.397 -12.276 13.014 1.00 88.12 94 GLY A O 1
ATOM 749 N N . ALA A 1 95 ? -1.449 -14.524 12.959 1.00 86.69 95 ALA A N 1
ATOM 750 C CA . ALA A 1 95 ? -0.266 -14.708 13.801 1.00 86.69 95 ALA A CA 1
ATOM 751 C C . ALA A 1 95 ? 1.050 -14.615 13.005 1.00 86.69 95 ALA A C 1
ATOM 753 O O . ALA A 1 95 ? 2.091 -14.326 13.588 1.00 86.69 95 ALA A O 1
ATOM 754 N N . ASN A 1 96 ? 1.003 -14.836 11.685 1.00 87.50 96 ASN A N 1
ATOM 755 C CA . ASN A 1 96 ? 2.176 -14.901 10.815 1.00 87.50 96 ASN A CA 1
ATOM 756 C C . ASN A 1 96 ? 2.068 -13.880 9.682 1.00 87.50 96 ASN A C 1
ATOM 758 O O . ASN A 1 96 ? 0.981 -13.607 9.196 1.00 87.50 96 ASN A O 1
ATOM 762 N N . VAL A 1 97 ? 3.200 -13.394 9.178 1.00 85.31 97 VAL A N 1
ATOM 763 C CA . VAL A 1 97 ? 3.226 -12.473 8.022 1.00 85.31 97 VAL A CA 1
ATOM 764 C C . VAL A 1 97 ? 2.816 -13.134 6.700 1.00 85.31 97 VAL A C 1
ATOM 766 O O . VAL A 1 97 ? 2.355 -12.459 5.791 1.00 85.31 97 VAL A O 1
ATOM 769 N N . ASN A 1 98 ? 2.956 -14.459 6.601 1.00 87.81 98 ASN A N 1
ATOM 770 C CA . ASN A 1 98 ? 2.650 -15.219 5.383 1.00 87.81 98 ASN A CA 1
ATOM 771 C C . ASN A 1 98 ? 1.186 -15.676 5.308 1.00 87.81 98 ASN A C 1
ATOM 773 O O . ASN A 1 98 ? 0.765 -16.200 4.278 1.00 87.81 98 ASN A O 1
ATOM 777 N N . CYS A 1 99 ? 0.429 -15.563 6.404 1.00 83.94 99 CYS A N 1
ATOM 778 C CA . CYS A 1 99 ? -0.975 -15.945 6.432 1.00 83.94 99 CYS A CA 1
ATOM 779 C C . CYS A 1 99 ? -1.773 -15.140 7.463 1.00 83.94 99 CYS A C 1
ATOM 781 O O . CYS A 1 99 ? -1.443 -15.066 8.648 1.00 83.94 99 CYS A O 1
ATOM 783 N N . GLY A 1 100 ? -2.891 -14.607 6.997 1.00 91.25 100 GLY A N 1
ATOM 784 C CA . GLY A 1 100 ? -3.863 -13.898 7.806 1.00 91.25 100 GLY A CA 1
ATOM 785 C C . GLY A 1 100 ? -4.918 -13.269 6.916 1.00 91.25 100 GLY A C 1
ATOM 786 O O . GLY A 1 100 ? -5.055 -13.637 5.749 1.00 91.25 100 GLY A O 1
ATOM 787 N N . HIS A 1 101 ? -5.682 -12.350 7.492 1.00 94.06 101 HIS A N 1
ATOM 788 C CA . HIS A 1 101 ? -6.815 -11.722 6.832 1.00 94.06 101 HIS A CA 1
ATOM 789 C C . HIS A 1 101 ? -6.744 -10.209 6.962 1.00 94.06 101 HIS A C 1
ATOM 791 O O . HIS A 1 101 ? -6.631 -9.693 8.076 1.00 94.06 101 HIS A O 1
ATOM 797 N N . TYR A 1 102 ? -6.809 -9.495 5.843 1.00 95.12 102 TYR A N 1
ATOM 798 C CA . TYR A 1 102 ? -6.796 -8.037 5.854 1.00 95.12 102 TYR A CA 1
ATOM 799 C C . TYR A 1 102 ? -8.218 -7.493 5.916 1.00 95.12 102 TYR A C 1
ATOM 801 O O . TYR A 1 102 ? -9.074 -7.858 5.118 1.00 95.12 102 TYR A O 1
ATOM 809 N N . VAL A 1 103 ? -8.453 -6.589 6.861 1.00 95.19 103 VAL A N 1
ATOM 810 C CA . VAL A 1 103 ? -9.701 -5.826 6.962 1.00 95.19 103 VAL A CA 1
ATOM 811 C C . VAL A 1 103 ? -9.382 -4.345 7.020 1.00 95.19 103 VAL A C 1
ATOM 813 O O . VAL A 1 103 ? -8.351 -3.940 7.561 1.00 95.19 103 VAL A O 1
ATOM 816 N N . CYS A 1 104 ? -10.272 -3.523 6.484 1.00 96.19 104 CYS A N 1
ATOM 817 C CA . CYS A 1 104 ? -10.109 -2.077 6.481 1.00 96.19 104 CYS A CA 1
ATOM 818 C C . CYS A 1 104 ? -11.174 -1.431 7.363 1.00 96.19 104 CYS A C 1
ATOM 820 O O . CYS A 1 104 ? -12.333 -1.827 7.327 1.00 96.19 104 CYS A O 1
ATOM 822 N N . HIS A 1 105 ? -10.784 -0.438 8.150 1.00 96.31 105 HIS A N 1
ATOM 823 C C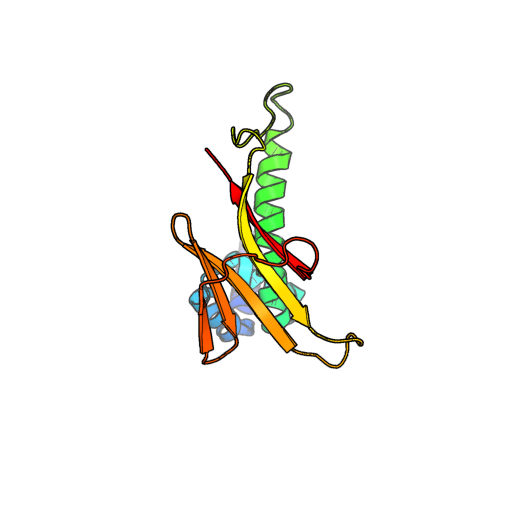A . HIS A 1 105 ? -11.693 0.431 8.880 1.00 96.31 105 HIS A CA 1
ATOM 824 C C . HIS A 1 105 ? -11.568 1.829 8.296 1.00 96.31 105 HIS A C 1
ATOM 826 O O . HIS A 1 105 ? -10.476 2.388 8.295 1.00 96.31 105 HIS A O 1
ATOM 832 N N . MET A 1 106 ? -12.671 2.397 7.824 1.00 96.00 106 MET A N 1
ATOM 833 C CA . MET A 1 106 ? -12.711 3.757 7.289 1.00 96.00 106 MET A CA 1
ATOM 834 C C . MET A 1 106 ? -13.715 4.588 8.072 1.00 96.00 106 MET A C 1
ATOM 836 O O . MET A 1 106 ? -14.784 4.095 8.442 1.00 96.00 106 MET A O 1
ATOM 840 N N . LYS A 1 107 ? -13.380 5.854 8.296 1.00 94.62 107 LYS A N 1
ATOM 841 C CA . LYS A 1 107 ? -14.281 6.842 8.876 1.00 94.62 107 LYS A CA 1
ATOM 842 C C . LYS A 1 107 ? -15.180 7.402 7.772 1.00 94.62 107 LYS A C 1
ATOM 844 O O . LYS A 1 107 ? -14.686 7.895 6.760 1.00 94.62 107 LYS A O 1
ATOM 849 N N . GLN A 1 108 ? -16.493 7.326 7.956 1.00 92.38 108 GLN A N 1
ATOM 850 C CA . GLN A 1 108 ? -17.490 7.980 7.109 1.00 92.38 108 GLN A CA 1
ATOM 851 C C . GLN A 1 108 ? -18.357 8.886 7.984 1.00 92.38 108 GLN A C 1
ATOM 853 O O . GLN A 1 108 ? -19.132 8.410 8.812 1.00 92.38 108 GLN A O 1
ATOM 858 N N . GLY A 1 109 ? -18.201 10.202 7.823 1.00 89.00 109 GLY A N 1
ATOM 859 C CA . GLY A 1 109 ? -18.788 11.169 8.752 1.00 89.00 109 GLY A CA 1
ATOM 860 C C . GLY A 1 109 ? -18.229 10.960 10.161 1.00 89.00 109 GLY A C 1
ATOM 861 O O . GLY A 1 109 ? -17.013 10.989 10.349 1.00 89.00 109 GLY A O 1
ATOM 862 N N . ASP A 1 110 ? -19.111 10.694 11.121 1.00 88.88 110 ASP A N 1
ATOM 863 C CA . ASP A 1 110 ? -18.746 10.406 12.515 1.00 88.88 110 ASP A CA 1
ATOM 864 C C . ASP A 1 110 ? -18.685 8.905 12.834 1.00 88.88 110 ASP A C 1
ATOM 866 O O . ASP A 1 110 ? -18.344 8.513 13.951 1.00 88.88 110 ASP A O 1
ATOM 870 N N . GLU A 1 111 ? -18.986 8.048 11.859 1.00 93.88 111 GLU A N 1
ATOM 871 C CA . GLU A 1 111 ? -19.069 6.606 12.054 1.00 93.88 111 GLU A CA 1
ATOM 872 C C . GLU A 1 111 ? -17.857 5.883 11.472 1.00 93.88 111 GLU A C 1
ATOM 874 O O . GLU A 1 111 ? -17.286 6.268 10.451 1.00 93.88 111 GLU A O 1
ATOM 879 N N . TRP A 1 112 ?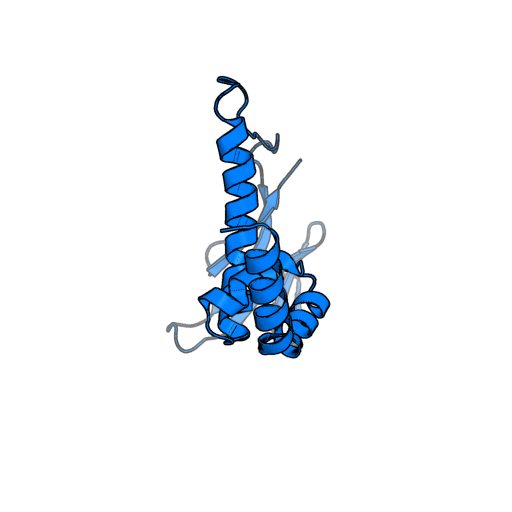 -17.480 4.781 12.113 1.00 95.81 112 TRP A N 1
ATOM 880 C CA . TRP A 1 112 ? -16.454 3.887 11.600 1.00 95.81 112 TRP A CA 1
ATOM 881 C C . TRP A 1 112 ? -17.093 2.680 10.944 1.00 95.81 112 TRP A C 1
ATOM 883 O O . TRP A 1 112 ? -17.952 2.021 11.527 1.00 95.81 112 TRP A O 1
ATOM 893 N N . ILE A 1 113 ? -16.636 2.356 9.743 1.00 96.06 113 ILE A N 1
ATOM 894 C CA . ILE A 1 113 ? -17.130 1.229 8.964 1.00 96.06 113 ILE A CA 1
ATOM 895 C C . ILE A 1 113 ? -15.981 0.256 8.740 1.00 96.06 113 ILE A C 1
ATOM 897 O O . ILE A 1 113 ? -14.929 0.629 8.224 1.00 96.06 113 ILE A O 1
ATOM 901 N N . MET A 1 114 ? -16.192 -0.997 9.134 1.00 95.31 114 MET A N 1
ATOM 902 C CA . MET A 1 114 ? -15.305 -2.111 8.843 1.00 95.31 114 MET A CA 1
ATOM 903 C C . MET A 1 114 ? -15.723 -2.772 7.529 1.00 95.31 114 MET A C 1
ATOM 905 O O . MET A 1 114 ? -16.821 -3.321 7.410 1.00 95.31 114 MET A O 1
ATOM 909 N N . PHE A 1 115 ? -14.809 -2.766 6.571 1.00 96.00 115 PHE A N 1
ATOM 910 C CA . PHE A 1 115 ? -14.891 -3.475 5.307 1.00 96.00 115 PHE A CA 1
ATOM 911 C C . PHE A 1 115 ? -14.117 -4.787 5.422 1.00 96.00 115 PHE A C 1
ATOM 913 O O . PHE A 1 115 ? -12.902 -4.803 5.640 1.00 96.00 115 PHE A O 1
ATOM 920 N N . ASN A 1 116 ? -14.847 -5.889 5.296 1.00 94.88 116 ASN A N 1
ATOM 921 C CA . ASN A 1 116 ? -14.336 -7.247 5.318 1.00 94.88 116 ASN A CA 1
ATOM 922 C C . ASN A 1 116 ? -14.838 -7.976 4.065 1.00 94.88 116 ASN A C 1
ATOM 924 O O . ASN A 1 116 ? -15.906 -8.591 4.084 1.00 94.88 116 ASN A O 1
ATOM 928 N N . ASP A 1 117 ? -14.082 -7.863 2.976 1.00 95.19 117 ASP A N 1
ATOM 929 C CA . ASP A 1 117 ? -14.449 -8.357 1.648 1.00 95.19 117 ASP A CA 1
ATOM 930 C C . ASP A 1 117 ? -15.866 -7.916 1.239 1.00 95.19 117 ASP A C 1
ATOM 932 O O . ASP A 1 117 ? -16.157 -6.729 1.106 1.00 95.19 117 ASP A O 1
ATOM 936 N N . ASN A 1 118 ? -16.780 -8.872 1.067 1.00 95.12 118 ASN A N 1
ATOM 937 C CA . ASN A 1 118 ? -18.173 -8.631 0.710 1.00 95.12 118 ASN A CA 1
ATOM 938 C C . ASN A 1 118 ? -19.066 -8.244 1.901 1.00 95.12 118 ASN A C 1
ATOM 940 O O . ASN A 1 118 ? -20.266 -8.034 1.719 1.00 95.12 118 ASN A O 1
ATOM 944 N N . LYS A 1 119 ? -18.521 -8.189 3.120 1.00 94.12 119 LYS A N 1
ATOM 945 C CA . LYS A 1 119 ? -19.259 -7.870 4.342 1.00 94.12 119 LYS A CA 1
ATOM 946 C C . LYS A 1 119 ? -18.831 -6.513 4.877 1.00 94.12 119 LYS A C 1
ATOM 948 O O . LYS A 1 119 ? -17.656 -6.262 5.132 1.00 94.12 119 LYS A O 1
ATOM 953 N N . VAL A 1 120 ? -19.819 -5.659 5.098 1.00 95.19 120 VAL A N 1
ATOM 954 C CA . VAL A 1 120 ? -19.626 -4.303 5.605 1.00 95.19 120 VAL A CA 1
ATOM 955 C C . VAL A 1 120 ? -20.352 -4.185 6.934 1.00 95.19 120 VAL A C 1
ATOM 957 O O . VAL A 1 120 ? -21.519 -4.563 7.044 1.00 95.19 120 VAL A O 1
ATOM 960 N N . TYR A 1 121 ? -19.651 -3.688 7.946 1.00 93.25 121 TYR A N 1
ATOM 961 C CA . TYR A 1 121 ? -20.165 -3.569 9.303 1.00 93.25 121 TYR A CA 1
ATOM 962 C C . TYR A 1 121 ? -19.908 -2.175 9.843 1.00 93.25 121 TYR A C 1
ATOM 964 O O . TYR A 1 121 ? -18.822 -1.631 9.676 1.00 93.25 121 TYR A O 1
ATOM 972 N N . GLN A 1 122 ? -20.869 -1.628 10.573 1.00 93.56 122 GLN A N 1
ATOM 973 C CA . GLN A 1 122 ? -20.611 -0.462 11.403 1.00 93.56 122 GLN A CA 1
ATOM 974 C C . GLN A 1 122 ? -19.810 -0.901 12.637 1.00 93.56 122 GLN A C 1
ATOM 976 O O . GLN A 1 122 ? -20.223 -1.789 13.385 1.00 93.56 122 GLN A O 1
ATOM 981 N N . SER A 1 123 ? -18.646 -0.297 12.841 1.00 87.19 123 SER A N 1
ATOM 982 C C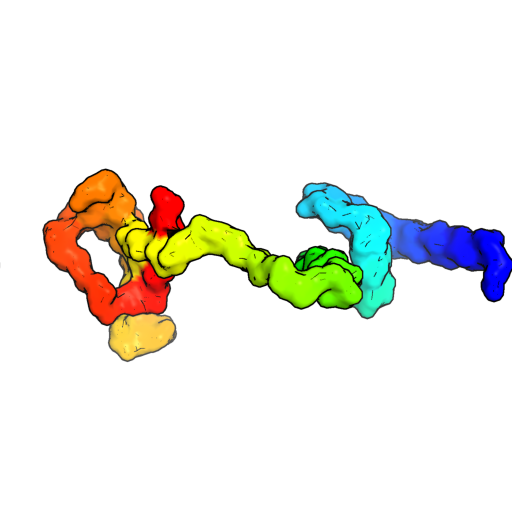A . SER A 1 123 ? -17.737 -0.591 13.942 1.00 87.19 123 SER A CA 1
ATOM 983 C C . SER A 1 123 ? -17.911 0.436 15.054 1.00 87.19 123 SER A C 1
ATOM 985 O O . SER A 1 123 ? -17.428 1.558 14.950 1.00 87.19 123 SER A O 1
ATOM 987 N N . GLN A 1 124 ? -18.545 0.033 16.155 1.00 86.19 124 GLN A N 1
ATOM 988 C CA . GLN A 1 124 ? -18.720 0.901 17.328 1.00 86.19 124 GLN A CA 1
ATOM 989 C C . GLN A 1 124 ? -17.393 1.150 18.065 1.00 86.19 124 GLN A C 1
ATOM 991 O O . GLN A 1 124 ? -17.124 2.265 18.492 1.00 86.19 124 GLN A O 1
ATOM 996 N N . ASN A 1 125 ? -16.537 0.123 18.152 1.00 86.00 125 ASN A N 1
ATOM 997 C CA . ASN A 1 125 ? -15.223 0.191 18.801 1.00 86.00 125 ASN A CA 1
ATOM 998 C C . ASN A 1 125 ? -14.125 -0.330 17.857 1.00 86.00 125 ASN A C 1
ATOM 1000 O O . ASN A 1 125 ? -13.739 -1.500 17.955 1.00 86.00 125 ASN A O 1
ATOM 1004 N N . PRO A 1 126 ? -13.623 0.504 16.928 1.00 85.31 126 PRO A N 1
ATOM 1005 C CA . PRO A 1 126 ? -12.556 0.109 16.016 1.00 85.31 126 PRO A CA 1
ATOM 1006 C C . PRO A 1 126 ? -11.244 -0.175 16.769 1.00 85.31 126 PRO A C 1
ATOM 1008 O O . PRO A 1 126 ? -10.881 0.570 17.684 1.00 85.31 126 PRO A O 1
ATOM 1011 N N . PRO A 1 127 ? -10.483 -1.220 16.402 1.00 86.50 127 PRO A N 1
ATOM 1012 C CA . PRO A 1 127 ? -9.226 -1.564 17.062 1.00 86.50 127 PRO A CA 1
ATOM 1013 C C . PRO A 1 127 ? -8.059 -0.686 16.573 1.00 86.50 127 PRO A C 1
ATOM 1015 O O . PRO A 1 127 ? -7.142 -1.170 15.911 1.00 86.50 127 PRO A O 1
ATOM 1018 N N . PHE A 1 128 ? -8.063 0.598 16.942 1.00 88.94 128 PHE A N 1
ATOM 1019 C CA . PHE A 1 128 ? -7.094 1.604 16.477 1.00 88.94 128 PHE A CA 1
ATOM 1020 C C . PHE A 1 128 ? -5.621 1.294 16.767 1.00 88.94 128 PHE A C 1
ATOM 1022 O O . PHE A 1 128 ? -4.756 1.921 16.182 1.00 88.94 128 PHE A O 1
ATOM 1029 N N . THR A 1 129 ? -5.307 0.371 17.677 1.00 89.25 129 THR A N 1
ATOM 1030 C CA . THR A 1 129 ? -3.919 -0.001 18.006 1.00 89.25 129 THR A CA 1
ATOM 1031 C C . THR A 1 129 ? -3.402 -1.188 17.195 1.00 89.25 129 THR A C 1
ATOM 1033 O O . THR A 1 129 ? -2.220 -1.512 17.272 1.00 89.25 129 THR A O 1
ATOM 1036 N N . ARG A 1 130 ? -4.275 -1.865 16.438 1.00 86.12 130 ARG A N 1
ATOM 1037 C CA . ARG A 1 130 ? -3.956 -3.081 15.667 1.00 86.12 130 ARG A CA 1
ATOM 1038 C C . ARG A 1 130 ? -4.017 -2.853 14.155 1.00 86.12 130 ARG A C 1
ATOM 1040 O O . ARG A 1 130 ? -4.184 -3.798 13.384 1.00 86.12 130 ARG A O 1
ATOM 1047 N N . GLY A 1 131 ? -3.941 -1.603 13.716 1.00 89.50 131 GLY A N 1
ATOM 1048 C CA . GLY A 1 131 ? -3.686 -1.271 12.321 1.00 89.50 131 GLY A CA 1
ATOM 1049 C C . GLY A 1 131 ? -2.237 -1.584 11.951 1.00 89.50 131 GLY A C 1
ATOM 1050 O O . GLY A 1 131 ? -1.319 -1.383 12.743 1.00 89.50 131 GLY A O 1
ATOM 1051 N N . TYR A 1 132 ? -2.057 -2.101 10.745 1.00 92.56 132 TYR A N 1
ATOM 1052 C CA . TYR A 1 132 ? -0.773 -2.269 10.080 1.00 92.56 132 TYR A CA 1
ATOM 1053 C C . TYR A 1 132 ? -0.417 -1.021 9.262 1.00 92.56 132 TYR A C 1
ATOM 1055 O O . TYR A 1 132 ? 0.705 -0.536 9.341 1.00 92.56 132 TYR A O 1
ATOM 1063 N N . LEU A 1 133 ? -1.394 -0.467 8.537 1.00 95.81 133 LEU A N 1
ATOM 1064 C CA . LEU A 1 133 ? -1.254 0.765 7.760 1.00 95.81 133 LEU A CA 1
ATOM 1065 C C . LEU A 1 133 ? -2.331 1.762 8.188 1.00 95.81 133 LEU A C 1
ATOM 1067 O O . LEU A 1 133 ? -3.502 1.394 8.275 1.00 95.81 133 LEU A O 1
ATOM 1071 N N . TYR A 1 134 ? -1.943 3.009 8.446 1.00 96.19 134 TYR A N 1
ATOM 1072 C CA . TYR A 1 134 ? -2.850 4.082 8.857 1.00 96.19 134 TYR A CA 1
ATOM 1073 C C . TYR A 1 134 ? -2.879 5.171 7.796 1.00 96.19 134 TYR A C 1
ATOM 1075 O O . TYR A 1 134 ? -1.843 5.553 7.259 1.00 96.19 134 TYR A O 1
ATOM 1083 N N . LEU A 1 135 ? -4.077 5.668 7.514 1.00 95.81 135 LEU A N 1
ATOM 1084 C CA . LEU A 1 135 ? -4.325 6.733 6.562 1.00 95.81 135 LEU A CA 1
ATOM 1085 C C . LEU A 1 135 ? -4.748 7.976 7.330 1.00 95.81 135 LEU A C 1
ATOM 1087 O O . LEU A 1 135 ? -5.765 7.989 8.032 1.00 95.81 135 LEU A O 1
ATOM 1091 N N . TYR A 1 136 ? -3.954 9.020 7.162 1.00 94.62 136 TYR A N 1
ATOM 1092 C CA . TYR A 1 136 ? -4.159 10.316 7.774 1.00 94.62 136 TYR A CA 1
ATOM 1093 C C . TYR A 1 136 ? -4.447 11.340 6.685 1.00 94.62 136 TYR A C 1
ATOM 1095 O O . TYR A 1 136 ? -3.747 11.392 5.675 1.00 94.62 136 TYR A O 1
ATOM 1103 N N . LYS A 1 137 ? -5.484 12.147 6.887 1.00 92.38 137 LYS A N 1
ATOM 1104 C CA . LYS A 1 137 ? -5.808 13.275 6.018 1.00 92.38 137 LYS A CA 1
ATOM 1105 C C . LYS A 1 137 ? -5.360 14.554 6.704 1.00 92.38 137 LYS A C 1
ATOM 1107 O O . LYS A 1 137 ? -5.620 14.724 7.893 1.00 92.38 137 LYS A O 1
ATOM 1112 N N . SER A 1 138 ? -4.674 15.427 5.971 1.00 91.12 138 SER A N 1
ATOM 1113 C CA . SER A 1 138 ? -4.297 16.736 6.500 1.00 91.12 138 SER A CA 1
ATOM 1114 C C . SER A 1 138 ? -5.551 17.543 6.834 1.00 91.12 138 SER A C 1
ATOM 1116 O O . SER A 1 138 ? -6.528 17.524 6.080 1.00 91.12 138 SER A O 1
ATOM 1118 N N . ILE A 1 139 ? -5.525 18.187 7.996 1.00 84.44 139 ILE A N 1
ATOM 1119 C CA . ILE A 1 139 ? -6.538 19.137 8.433 1.00 84.44 139 ILE A CA 1
ATOM 1120 C C . ILE A 1 139 ? -5.966 20.515 8.100 1.00 84.44 139 ILE A C 1
ATOM 1122 O O . ILE A 1 139 ? -5.082 21.005 8.810 1.00 84.44 139 ILE A O 1
ATOM 1126 N N . GLU A 1 140 ? -6.428 21.088 6.994 1.00 67.88 140 GLU A N 1
ATOM 1127 C CA . GLU A 1 140 ? -6.347 22.536 6.767 1.00 67.88 140 GLU A CA 1
ATOM 1128 C C . GLU A 1 140 ? -7.381 23.246 7.649 1.00 67.88 140 GLU A C 1
ATOM 1130 O O . GLU A 1 140 ? -8.558 22.806 7.660 1.00 67.88 140 GLU A O 1
#

Organism: NCBI:txid885319